Protein AF-A0A951L376-F1 (afdb_monomer)

Radius of gyration: 35.02 Å; Cα contacts (8 Å, |Δi|>4): 11; chains: 1; bounding box: 66×84×63 Å

Solvent-accessible surface area (backbone atoms only — not comparable to full-atom values): 6869 Å² total; per-residue (Å²): 132,70,72,65,65,74,34,69,68,52,47,49,53,53,46,52,54,47,32,70,76,65,29,76,73,43,53,62,52,52,50,50,57,52,47,51,55,48,49,53,52,48,35,68,72,67,67,55,79,72,67,81,75,76,66,72,76,81,81,80,84,76,82,84,82,72,80,78,85,78,83,88,85,83,80,90,81,84,86,86,82,91,77,82,90,77,87,76,89,76,84,88,83,88,81,90,78,136

Structure (mmCIF, N/CA/C/O backbone):
data_AF-A0A951L376-F1
#
_entry.id   AF-A0A951L376-F1
#
loop_
_atom_site.group_PDB
_atom_site.id
_atom_site.type_symbol
_atom_site.label_atom_id
_atom_site.label_alt_id
_atom_site.label_comp_id
_a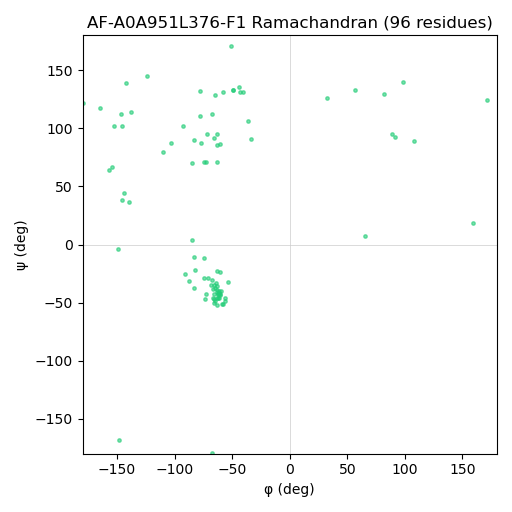tom_site.label_asym_id
_atom_site.label_entity_id
_atom_site.label_seq_id
_atom_site.pdbx_PDB_ins_code
_atom_site.Cartn_x
_atom_site.Cartn_y
_atom_site.Cartn_z
_atom_site.occupancy
_atom_site.B_iso_or_equiv
_atom_site.auth_seq_id
_atom_site.auth_comp_id
_atom_site.auth_asym_id
_atom_site.auth_atom_id
_atom_site.pdbx_PDB_model_num
ATOM 1 N N . MET A 1 1 ? 24.420 -18.745 0.450 1.00 61.47 1 MET A N 1
ATOM 2 C CA . MET A 1 1 ? 23.527 -18.942 -0.718 1.00 61.47 1 MET A CA 1
ATOM 3 C C . MET A 1 1 ? 22.289 -18.030 -0.693 1.00 61.47 1 MET A C 1
ATOM 5 O O . MET A 1 1 ? 21.847 -17.640 -1.761 1.00 61.47 1 MET A O 1
ATOM 9 N N . PHE A 1 2 ? 21.767 -17.618 0.474 1.00 62.84 2 PHE A N 1
ATO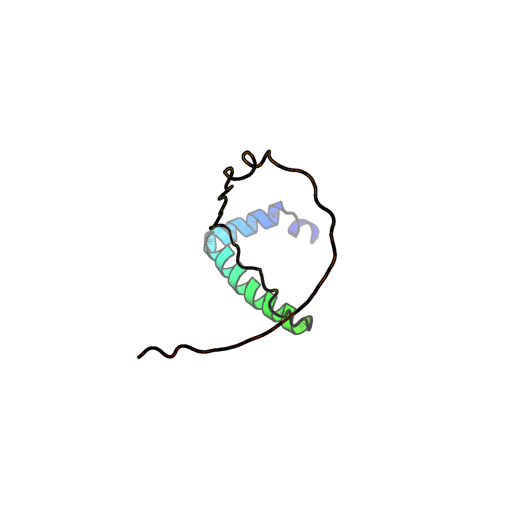M 10 C CA . PHE A 1 2 ? 20.560 -16.770 0.598 1.00 62.84 2 PHE A CA 1
ATOM 11 C C . PHE A 1 2 ? 20.764 -15.250 0.453 1.00 62.84 2 PHE A C 1
ATOM 13 O O . PHE A 1 2 ? 19.799 -14.506 0.322 1.00 62.84 2 PHE A O 1
ATOM 20 N N . THR A 1 3 ? 22.004 -14.766 0.444 1.00 76.25 3 THR A N 1
ATOM 21 C CA . THR A 1 3 ? 22.325 -13.331 0.360 1.00 76.25 3 THR A CA 1
ATOM 22 C C . THR A 1 3 ? 21.869 -12.671 -0.943 1.00 76.25 3 THR A C 1
ATOM 24 O O . THR A 1 3 ? 21.628 -11.470 -0.958 1.00 76.25 3 THR A O 1
ATOM 27 N N . ASN A 1 4 ? 21.685 -13.446 -2.017 1.00 74.00 4 ASN A N 1
ATOM 28 C CA . ASN A 1 4 ? 21.208 -12.924 -3.298 1.00 74.00 4 ASN A CA 1
ATOM 29 C C . ASN A 1 4 ? 19.723 -12.516 -3.269 1.00 74.00 4 ASN A C 1
ATOM 31 O O . ASN A 1 4 ? 19.346 -11.594 -3.984 1.00 74.00 4 ASN A O 1
ATOM 35 N N . ILE A 1 5 ? 18.882 -13.139 -2.429 1.00 77.75 5 ILE A N 1
ATOM 36 C CA . ILE A 1 5 ? 17.430 -12.859 -2.425 1.00 77.75 5 ILE A CA 1
ATOM 37 C C . ILE A 1 5 ? 17.106 -11.511 -1.775 1.00 77.75 5 ILE A C 1
ATOM 39 O O . ILE A 1 5 ? 16.104 -10.887 -2.103 1.00 77.75 5 ILE A O 1
ATOM 43 N N . LEU A 1 6 ? 17.954 -11.079 -0.837 1.00 82.19 6 LEU A N 1
ATOM 44 C CA . LEU A 1 6 ? 17.802 -9.814 -0.118 1.00 82.19 6 LEU A CA 1
ATOM 45 C C . LEU A 1 6 ? 18.394 -8.632 -0.894 1.00 82.19 6 LEU A C 1
ATOM 47 O O . LEU A 1 6 ? 18.394 -7.510 -0.390 1.00 82.19 6 LEU A O 1
ATOM 51 N N . GLN A 1 7 ? 18.896 -8.850 -2.116 1.00 88.94 7 GLN A N 1
ATOM 52 C CA . GLN A 1 7 ? 19.296 -7.736 -2.960 1.00 88.94 7 GLN A CA 1
ATOM 53 C C . GLN A 1 7 ? 18.066 -6.887 -3.324 1.00 88.94 7 GLN A C 1
ATOM 55 O O . GLN A 1 7 ? 17.094 -7.427 -3.864 1.00 88.94 7 GLN A O 1
ATOM 60 N N . PRO A 1 8 ? 18.120 -5.556 -3.121 1.00 86.81 8 PRO A N 1
ATOM 61 C CA . PRO A 1 8 ? 17.016 -4.652 -3.451 1.00 86.81 8 PRO A CA 1
ATOM 62 C C . PRO A 1 8 ? 16.528 -4.789 -4.899 1.00 86.81 8 PRO A C 1
ATOM 64 O O . PRO A 1 8 ? 15.339 -4.649 -5.169 1.00 86.81 8 PRO A O 1
ATOM 67 N N . SER A 1 9 ? 17.436 -5.116 -5.826 1.00 90.31 9 SER A N 1
ATOM 68 C CA . SER A 1 9 ? 17.131 -5.367 -7.237 1.00 90.31 9 SER A CA 1
ATOM 69 C C . SER A 1 9 ? 16.196 -6.563 -7.443 1.00 90.31 9 SER A C 1
ATOM 71 O O . SER A 1 9 ? 15.215 -6.449 -8.174 1.00 90.31 9 SER A O 1
ATOM 73 N N . HIS A 1 10 ? 16.456 -7.690 -6.777 1.00 88.75 10 HIS A N 1
ATOM 74 C CA . HIS A 1 10 ? 15.609 -8.882 -6.862 1.00 88.75 10 HIS A CA 1
ATOM 75 C C . HIS A 1 10 ? 14.227 -8.621 -6.259 1.00 88.75 10 HIS A C 1
ATOM 77 O O . HIS A 1 10 ? 13.217 -8.980 -6.865 1.00 88.75 10 HIS A O 1
ATOM 83 N N . LEU A 1 11 ? 14.170 -7.930 -5.115 1.00 90.50 11 LEU A N 1
ATOM 84 C CA . LEU A 1 11 ? 12.901 -7.550 -4.496 1.00 90.50 11 LEU A CA 1
ATOM 85 C C . LEU A 1 11 ? 12.074 -6.639 -5.414 1.00 90.50 11 LEU A C 1
ATOM 87 O O . LEU A 1 11 ? 10.869 -6.841 -5.530 1.00 90.50 11 LEU A O 1
ATOM 91 N N . LEU A 1 12 ? 12.709 -5.690 -6.110 1.00 92.19 12 LEU A N 1
ATOM 92 C CA . LEU A 1 12 ? 12.039 -4.823 -7.084 1.00 92.19 12 LEU A CA 1
ATOM 93 C C . LEU A 1 12 ? 11.410 -5.631 -8.230 1.00 92.19 12 LEU A C 1
ATOM 95 O O . LEU A 1 12 ? 10.280 -5.360 -8.624 1.00 92.19 12 LEU A O 1
ATOM 99 N N . ILE A 1 13 ? 12.112 -6.642 -8.745 1.00 93.75 13 ILE A N 1
ATOM 100 C CA . ILE A 1 13 ? 11.614 -7.501 -9.831 1.00 93.75 13 ILE A CA 1
ATOM 101 C C . ILE A 1 13 ? 10.407 -8.322 -9.368 1.00 93.75 13 ILE A C 1
ATOM 103 O O . ILE A 1 13 ? 9.382 -8.341 -10.049 1.00 93.75 13 ILE A O 1
ATOM 107 N N . VAL A 1 14 ? 10.494 -8.951 -8.191 1.00 92.06 14 VAL A N 1
ATOM 108 C CA . VAL A 1 14 ? 9.368 -9.698 -7.603 1.00 92.06 14 VAL A CA 1
ATOM 109 C C . VAL A 1 14 ? 8.184 -8.77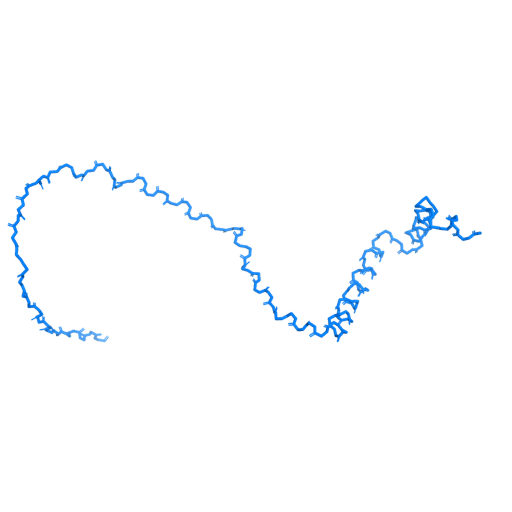1 -7.343 1.00 92.06 14 VAL A C 1
ATOM 111 O O . VAL A 1 14 ? 7.047 -9.129 -7.647 1.00 92.06 14 VAL A O 1
ATOM 114 N N . LEU A 1 15 ? 8.451 -7.563 -6.840 1.00 92.50 15 LEU A N 1
ATOM 115 C CA . LEU A 1 15 ? 7.442 -6.538 -6.629 1.00 92.50 15 LEU A CA 1
ATOM 116 C C . LEU A 1 15 ? 6.745 -6.210 -7.952 1.00 92.50 15 LEU A C 1
ATOM 118 O O . LEU A 1 15 ? 5.531 -6.322 -8.016 1.00 92.50 15 LEU A O 1
ATOM 122 N N . ILE A 1 16 ? 7.477 -5.916 -9.031 1.00 94.94 16 ILE A N 1
ATOM 123 C CA . ILE A 1 16 ? 6.886 -5.639 -10.352 1.00 94.94 16 ILE A CA 1
ATOM 124 C C . ILE A 1 16 ? 5.996 -6.794 -10.832 1.00 94.94 16 ILE A C 1
ATOM 126 O O . ILE A 1 16 ? 4.867 -6.545 -11.254 1.00 94.94 16 ILE A O 1
ATOM 130 N N . VAL A 1 17 ? 6.449 -8.047 -10.732 1.00 94.88 17 VAL A N 1
ATOM 131 C CA . VAL A 1 17 ? 5.630 -9.213 -11.117 1.00 94.88 17 VAL A CA 1
ATOM 132 C C . VAL A 1 17 ? 4.356 -9.291 -10.269 1.00 94.88 17 VAL A C 1
ATOM 134 O O . VAL A 1 17 ? 3.264 -9.483 -10.806 1.00 94.88 17 VAL A O 1
ATOM 137 N N . ALA A 1 18 ? 4.463 -9.065 -8.959 1.00 93.69 18 ALA A N 1
ATOM 138 C CA . ALA A 1 18 ? 3.309 -8.996 -8.071 1.00 93.69 18 ALA A CA 1
ATOM 139 C C . ALA A 1 18 ? 2.372 -7.828 -8.429 1.00 93.69 18 ALA A C 1
ATOM 141 O O . ALA A 1 18 ? 1.160 -8.013 -8.412 1.00 93.69 18 ALA A O 1
ATOM 142 N N . LEU A 1 19 ? 2.892 -6.656 -8.816 1.00 93.75 19 LEU A N 1
ATOM 143 C CA . LEU A 1 19 ? 2.090 -5.522 -9.297 1.00 93.75 19 LEU A CA 1
ATOM 144 C C . LEU A 1 19 ? 1.356 -5.848 -10.597 1.00 93.75 19 LEU A C 1
ATOM 146 O O . LEU A 1 19 ? 0.270 -5.322 -10.800 1.00 93.75 19 LEU A O 1
ATOM 150 N N . VAL A 1 20 ? 1.922 -6.666 -11.483 1.00 94.62 20 VAL A N 1
ATOM 151 C CA . VAL A 1 20 ? 1.245 -7.065 -12.727 1.00 94.62 20 VAL A CA 1
ATOM 152 C C . VAL A 1 20 ? 0.110 -8.047 -12.433 1.00 94.62 20 VAL A C 1
ATOM 154 O O . VAL A 1 20 ? -0.977 -7.897 -12.984 1.00 94.62 20 VAL A O 1
ATOM 157 N N . LEU A 1 21 ? 0.333 -9.015 -11.540 1.00 94.62 21 LEU A N 1
ATOM 158 C CA . LEU A 1 21 ? -0.670 -10.023 -11.176 1.00 94.62 21 LEU A CA 1
ATOM 159 C C . LEU A 1 21 ? -1.789 -9.457 -10.291 1.00 94.62 21 LEU A C 1
ATOM 161 O O . LEU A 1 21 ? -2.966 -9.711 -10.529 1.00 94.62 21 LEU A O 1
ATOM 165 N N . LEU A 1 22 ? -1.418 -8.708 -9.253 1.00 92.06 22 LEU A N 1
ATOM 166 C CA . LEU A 1 22 ? -2.340 -8.149 -8.264 1.00 92.06 22 LEU A CA 1
ATOM 167 C C . LEU A 1 22 ? -2.886 -6.782 -8.704 1.00 92.06 22 LEU A C 1
ATOM 169 O O . LEU A 1 22 ? -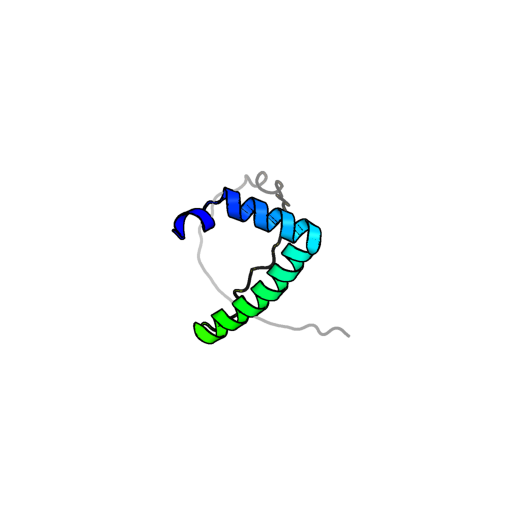4.022 -6.430 -8.389 1.00 92.06 22 LEU A O 1
ATOM 173 N N . GLY A 1 23 ? -2.087 -6.012 -9.442 1.00 92.06 23 GLY A N 1
ATOM 174 C CA . GLY A 1 23 ? -2.363 -4.632 -9.833 1.00 92.06 23 GLY A CA 1
ATOM 175 C C . GLY A 1 23 ? -1.655 -3.613 -8.921 1.00 92.06 23 GLY A C 1
ATOM 176 O O . GLY A 1 23 ? -1.686 -3.755 -7.693 1.00 92.06 23 GLY A O 1
ATOM 177 N N . PRO A 1 24 ? -1.105 -2.505 -9.463 1.00 89.75 24 PRO A N 1
ATOM 178 C CA . PRO A 1 24 ? -0.441 -1.462 -8.671 1.00 89.75 24 PRO A CA 1
ATOM 179 C C . PRO A 1 24 ? -1.367 -0.790 -7.650 1.00 89.75 24 PRO A C 1
ATOM 181 O O . PRO A 1 24 ? -0.899 -0.260 -6.647 1.00 89.75 24 PRO A O 1
ATOM 184 N N . ARG A 1 25 ? -2.689 -0.815 -7.876 1.00 91.81 25 ARG A N 1
ATOM 185 C CA . ARG A 1 25 ? -3.679 -0.249 -6.945 1.00 91.81 25 ARG A CA 1
ATOM 186 C C . ARG A 1 25 ? -4.031 -1.187 -5.790 1.00 91.81 25 ARG A C 1
ATOM 188 O O . ARG A 1 25 ? -4.469 -0.706 -4.753 1.00 91.81 25 ARG A O 1
ATOM 195 N N . ARG A 1 26 ? -3.815 -2.496 -5.945 1.00 90.81 26 ARG A N 1
ATOM 196 C CA . ARG A 1 26 ? -4.218 -3.510 -4.959 1.00 90.81 26 ARG A CA 1
ATOM 197 C C . ARG A 1 26 ? -3.147 -3.814 -3.921 1.00 90.81 26 ARG A C 1
ATOM 199 O O . ARG A 1 26 ? -3.485 -4.163 -2.798 1.00 90.81 26 ARG A O 1
ATOM 206 N N . LEU A 1 27 ? -1.871 -3.594 -4.237 1.00 91.75 27 LEU A N 1
ATOM 207 C CA . LEU A 1 27 ? -0.801 -3.626 -3.236 1.00 91.75 27 LEU A CA 1
ATOM 208 C C . LEU A 1 27 ? -0.973 -2.615 -2.090 1.00 91.75 27 LEU A C 1
ATOM 210 O O . LEU A 1 27 ? -0.897 -3.030 -0.936 1.00 91.75 27 LEU A O 1
ATOM 214 N N . PRO A 1 28 ? -1.207 -1.311 -2.348 1.00 88.62 28 PRO A N 1
ATOM 215 C CA . PRO A 1 28 ? -1.405 -0.346 -1.270 1.00 88.62 28 PRO A CA 1
ATOM 216 C C . PRO A 1 28 ? -2.710 -0.599 -0.508 1.00 88.62 28 PRO A C 1
ATOM 218 O O . PRO A 1 28 ? -2.774 -0.338 0.687 1.00 88.62 28 PRO A O 1
ATOM 221 N N . GLU A 1 29 ? -3.737 -1.131 -1.170 1.00 93.00 29 GLU A N 1
ATOM 222 C CA . GLU A 1 29 ? -4.992 -1.537 -0.533 1.00 93.00 29 GLU A CA 1
ATOM 223 C C . GLU A 1 29 ? -4.772 -2.712 0.437 1.00 93.00 29 GLU A C 1
ATOM 225 O O . GLU A 1 29 ? -5.117 -2.607 1.614 1.00 93.00 29 GLU A O 1
ATOM 230 N N . ALA A 1 30 ? -4.098 -3.778 -0.012 1.00 92.88 30 ALA A N 1
ATOM 231 C CA . ALA A 1 30 ? -3.730 -4.919 0.826 1.00 92.88 30 ALA A CA 1
ATOM 232 C C . ALA A 1 30 ? -2.787 -4.514 1.970 1.00 92.88 30 ALA A C 1
ATOM 234 O O . ALA A 1 30 ? -2.992 -4.912 3.114 1.00 92.88 30 ALA A O 1
ATOM 235 N N . GLY A 1 31 ? -1.793 -3.666 1.692 1.00 93.56 31 GLY A N 1
ATOM 236 C CA . GLY A 1 31 ? -0.880 -3.136 2.705 1.00 93.56 31 GLY A CA 1
ATOM 237 C C . GLY A 1 31 ? -1.586 -2.284 3.762 1.00 93.56 31 GLY A C 1
ATOM 238 O O . GLY A 1 31 ? -1.233 -2.367 4.935 1.00 93.56 31 GLY A O 1
ATOM 239 N N . ARG A 1 32 ? -2.615 -1.510 3.389 1.00 94.62 32 ARG A N 1
ATOM 240 C CA . ARG A 1 32 ? -3.439 -0.752 4.347 1.00 94.62 32 ARG A CA 1
ATOM 241 C C . ARG A 1 32 ? -4.248 -1.672 5.258 1.00 94.62 32 ARG A C 1
ATOM 243 O O . ARG A 1 32 ? -4.229 -1.459 6.465 1.00 94.62 32 ARG A O 1
ATOM 250 N N . ALA A 1 33 ? -4.898 -2.694 4.701 1.00 94.44 33 ALA A N 1
ATOM 251 C CA . ALA A 1 33 ? -5.661 -3.669 5.483 1.00 94.44 33 ALA A CA 1
ATOM 252 C C . ALA A 1 33 ? -4.759 -4.457 6.452 1.00 94.44 33 ALA A C 1
ATOM 254 O O . ALA A 1 33 ? -5.054 -4.564 7.641 1.00 94.44 33 ALA A O 1
ATOM 255 N N . LEU A 1 34 ? -3.611 -4.940 5.965 1.00 95.75 34 LEU A N 1
ATOM 256 C CA . LEU A 1 34 ? -2.609 -5.619 6.792 1.00 95.75 34 LEU A CA 1
ATOM 257 C C . LEU A 1 34 ? -1.996 -4.682 7.839 1.00 95.75 34 LEU A C 1
ATOM 259 O O . LEU A 1 34 ? -1.742 -5.102 8.962 1.00 95.75 34 LEU A O 1
ATOM 263 N N . GLY A 1 35 ? -1.767 -3.417 7.488 1.00 94.06 35 GLY A N 1
ATOM 264 C CA . GLY A 1 35 ? -1.210 -2.411 8.387 1.00 94.06 35 GLY A CA 1
ATOM 265 C C . GLY A 1 35 ? -2.147 -2.056 9.540 1.00 94.06 35 GLY A C 1
ATOM 266 O O . GLY A 1 35 ? -1.670 -1.893 10.658 1.00 94.06 35 GLY A O 1
ATOM 267 N N . GLN A 1 36 ? -3.459 -1.980 9.295 1.00 94.44 36 GLN A N 1
ATOM 268 C CA . GLN A 1 36 ? -4.464 -1.812 10.352 1.00 94.44 36 GLN A CA 1
ATOM 269 C C . GLN A 1 36 ? -4.455 -3.011 11.304 1.00 94.44 36 GLN A C 1
ATOM 271 O O . GLN A 1 36 ? -4.196 -2.833 12.491 1.00 94.44 36 GLN A O 1
ATOM 276 N N . GLY A 1 37 ? -4.552 -4.234 10.769 1.00 95.19 37 GLY A N 1
ATOM 277 C CA . GLY A 1 37 ? -4.501 -5.442 11.595 1.00 95.19 37 GLY A CA 1
ATOM 278 C C . GLY A 1 37 ? -3.192 -5.580 12.381 1.00 95.19 37 GLY A C 1
ATOM 279 O O . GLY A 1 37 ? -3.211 -5.937 13.556 1.00 95.19 37 GLY A O 1
ATOM 280 N N . LEU A 1 38 ? -2.048 -5.238 11.775 1.00 95.19 38 LEU A N 1
ATOM 281 C CA . LEU A 1 38 ? -0.759 -5.229 12.468 1.00 95.19 38 LEU A CA 1
ATOM 282 C C . LEU A 1 38 ? -0.686 -4.125 13.529 1.00 95.19 38 LEU A C 1
ATOM 284 O O . LEU A 1 38 ? -0.067 -4.341 14.566 1.00 95.19 38 LEU A O 1
ATOM 288 N N . LYS A 1 39 ? -1.308 -2.963 13.300 1.00 91.88 39 LYS A N 1
ATOM 289 C CA . LYS A 1 39 ? -1.403 -1.876 14.282 1.00 91.88 39 LYS A CA 1
ATOM 290 C C . LYS A 1 39 ? -2.228 -2.312 15.491 1.00 91.88 39 LYS A C 1
ATOM 292 O O . LYS A 1 39 ? -1.749 -2.154 16.609 1.00 91.88 39 LYS A O 1
ATOM 297 N N . GLU A 1 40 ? -3.409 -2.896 15.288 1.00 90.88 40 GLU A N 1
ATOM 298 C CA . GLU A 1 40 ? -4.211 -3.448 16.388 1.00 90.88 40 GLU A CA 1
ATOM 299 C C . GLU A 1 40 ? -3.472 -4.581 17.110 1.00 90.88 40 GLU A C 1
ATOM 301 O O . GLU A 1 40 ? -3.366 -4.550 18.334 1.00 90.88 40 GLU A O 1
ATOM 306 N N . PHE A 1 41 ? -2.880 -5.525 16.369 1.00 93.81 41 PHE A N 1
ATOM 307 C CA . PHE A 1 41 ? -2.081 -6.616 16.934 1.00 93.81 41 PHE A CA 1
ATOM 308 C C . PHE A 1 41 ? -0.934 -6.073 17.789 1.00 93.81 41 PHE A C 1
ATOM 310 O O . PHE A 1 41 ? -0.765 -6.477 18.938 1.00 93.81 41 PHE A O 1
ATOM 317 N N . ARG A 1 42 ? -0.178 -5.102 17.265 1.00 90.19 42 ARG A N 1
ATOM 318 C CA . ARG A 1 42 ? 0.928 -4.475 17.988 1.00 90.19 42 ARG A CA 1
ATOM 319 C C . ARG A 1 42 ? 0.433 -3.735 19.230 1.00 90.19 42 ARG A C 1
ATOM 321 O O . ARG A 1 42 ? 1.055 -3.889 20.269 1.00 90.19 42 ARG A O 1
ATOM 328 N N . 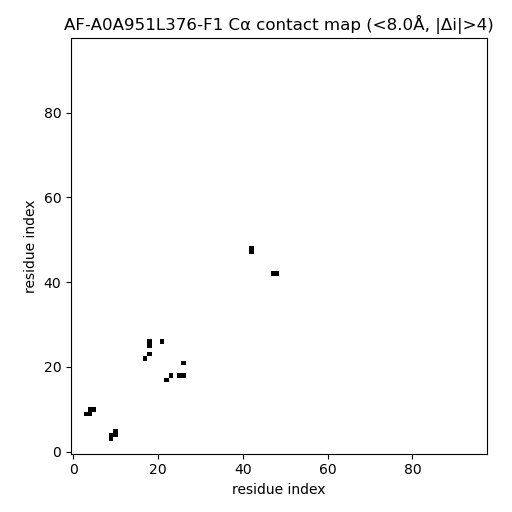ASN A 1 43 ? -0.689 -3.019 19.165 1.00 89.38 43 ASN A N 1
ATOM 329 C CA . ASN A 1 43 ? -1.275 -2.340 20.326 1.00 89.38 43 ASN A CA 1
ATOM 330 C C . ASN A 1 43 ? -1.688 -3.331 21.427 1.00 89.38 43 ASN A C 1
ATOM 332 O O . ASN A 1 43 ? -1.390 -3.105 22.598 1.00 89.38 43 ASN A O 1
ATOM 336 N N . SER A 1 44 ? -2.309 -4.457 21.059 1.00 86.75 44 SER A N 1
ATOM 337 C CA . SER A 1 44 ? -2.705 -5.498 22.016 1.00 86.75 44 SER A CA 1
ATOM 338 C C . SER A 1 44 ? -1.508 -6.184 22.679 1.00 86.75 44 SER A C 1
ATOM 340 O O . SER A 1 44 ? -1.586 -6.547 23.849 1.00 86.75 44 SER A O 1
ATOM 342 N N . ILE A 1 45 ? -0.399 -6.358 21.954 1.00 90.19 45 ILE A N 1
ATOM 343 C CA . ILE A 1 45 ? 0.810 -7.023 22.475 1.00 90.19 45 ILE A CA 1
ATOM 344 C C . ILE A 1 45 ? 1.685 -6.059 23.264 1.00 90.19 45 ILE A C 1
ATOM 346 O O . ILE A 1 45 ? 2.290 -6.448 24.259 1.00 90.19 45 ILE A O 1
ATOM 350 N N . SER A 1 46 ? 1.778 -4.807 22.819 1.00 84.06 46 SER A N 1
ATOM 351 C CA . SER A 1 46 ? 2.566 -3.778 23.493 1.00 84.06 46 SER A CA 1
ATOM 352 C C . SER A 1 46 ? 1.893 -3.279 24.774 1.00 84.06 46 SER A C 1
ATOM 354 O O . SER A 1 46 ? 2.553 -2.611 25.560 1.00 84.06 46 SER A O 1
ATOM 356 N N . GLY A 1 47 ? 0.619 -3.616 25.024 1.00 70.88 47 GLY A N 1
ATOM 357 C CA . GLY A 1 47 ? -0.112 -3.193 26.227 1.00 70.88 47 GLY A CA 1
ATOM 358 C C . GLY A 1 47 ? -0.330 -1.678 26.304 1.00 70.88 47 GLY A C 1
ATOM 359 O O . GLY A 1 47 ? -0.800 -1.163 27.315 1.00 70.88 47 GLY A O 1
ATOM 360 N N . GLU A 1 48 ? 0.010 -0.959 25.233 1.00 63.28 48 GLU A N 1
ATOM 361 C CA . GLU A 1 48 ? -0.124 0.482 25.122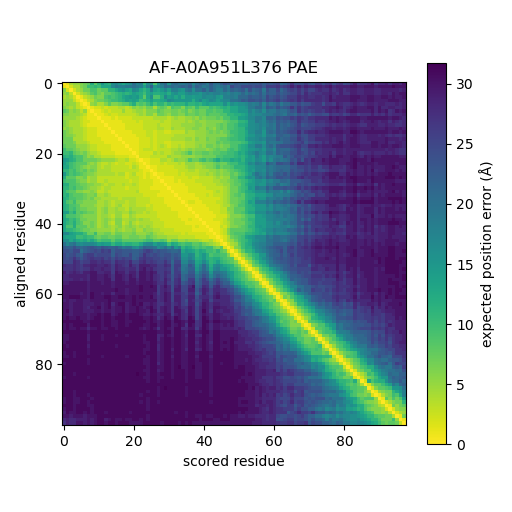 1.00 63.28 48 GLU A CA 1
ATOM 362 C C . GLU A 1 48 ? -1.569 0.784 24.718 1.00 63.28 48 GLU A C 1
ATOM 364 O O . GLU A 1 48 ? -1.905 0.875 23.535 1.00 63.28 48 GLU A O 1
ATOM 369 N N . HIS A 1 49 ? -2.441 0.953 25.715 1.00 59.88 49 HIS A N 1
ATOM 370 C CA . HIS A 1 49 ? -3.621 1.794 25.547 1.00 59.88 49 HIS A CA 1
ATOM 371 C C . HIS A 1 49 ? -3.118 3.220 25.300 1.00 59.88 49 HIS A C 1
ATOM 373 O O . HIS A 1 49 ? -2.945 4.012 26.220 1.00 59.88 49 HIS A O 1
ATOM 379 N N . HIS A 1 50 ? -2.818 3.528 24.039 1.00 56.53 50 HIS A N 1
ATOM 380 C CA . HIS A 1 50 ? -2.739 4.904 23.582 1.00 56.53 50 HIS A CA 1
ATOM 381 C C . HIS A 1 50 ? -4.169 5.444 23.687 1.00 56.53 50 HIS A C 1
ATOM 383 O O . HIS A 1 50 ? -4.975 5.262 22.772 1.00 56.53 50 HIS A O 1
ATOM 389 N N . GLU A 1 51 ? -4.497 6.039 24.838 1.00 57.09 51 GLU A N 1
ATOM 390 C CA . GLU A 1 51 ? -5.515 7.084 24.907 1.00 57.09 51 GLU A CA 1
ATOM 391 C C . GLU A 1 51 ? -5.316 7.975 23.686 1.00 57.09 51 GLU A C 1
ATOM 393 O O . GLU A 1 51 ? -4.177 8.306 23.329 1.00 57.09 51 GLU A O 1
ATOM 398 N N . GLU A 1 52 ? -6.423 8.241 22.993 1.00 59.22 52 GLU A N 1
ATOM 399 C CA . GLU A 1 52 ? -6.500 9.192 21.900 1.00 59.22 52 GLU A CA 1
ATOM 400 C C . GLU A 1 52 ? -5.596 10.366 22.233 1.00 59.22 52 GLU A C 1
ATOM 402 O O . GLU A 1 52 ? -5.882 11.178 23.107 1.00 59.22 52 GLU A O 1
ATOM 407 N N . ARG A 1 53 ? -4.453 10.435 21.547 1.00 54.94 53 ARG A N 1
ATOM 408 C CA . ARG A 1 53 ? -3.731 11.682 21.444 1.00 54.94 53 ARG A CA 1
ATOM 409 C C . ARG A 1 53 ? -4.713 12.556 20.696 1.00 54.94 53 ARG A C 1
ATOM 411 O O . ARG A 1 53 ? -4.798 12.440 19.473 1.00 54.94 53 ARG A O 1
ATOM 418 N N . ASP A 1 54 ? -5.484 13.323 21.465 1.00 55.19 54 ASP A N 1
ATOM 419 C CA . ASP A 1 54 ? -6.096 14.582 21.097 1.00 55.19 54 ASP A CA 1
ATOM 420 C C . ASP A 1 54 ? -5.123 15.255 20.139 1.00 55.19 54 ASP A C 1
ATOM 422 O O . ASP A 1 54 ? -4.155 15.919 20.520 1.00 55.19 54 ASP A O 1
ATOM 426 N N . ALA A 1 55 ? -5.307 14.983 18.852 1.00 59.25 55 ALA A N 1
ATOM 427 C CA . ALA A 1 55 ? -4.789 15.854 17.843 1.00 59.25 55 ALA A CA 1
ATOM 428 C C . ALA A 1 55 ? -5.650 17.096 18.050 1.00 59.25 55 ALA A C 1
ATOM 430 O O . ALA A 1 55 ? -6.861 17.000 17.821 1.00 59.25 55 ALA A O 1
ATOM 431 N N . PRO A 1 56 ? -5.095 18.238 18.507 1.00 57.97 56 PRO A N 1
ATOM 432 C CA . PRO A 1 56 ? -5.843 19.471 18.383 1.00 57.97 56 PRO A CA 1
ATOM 433 C C . PRO A 1 56 ? -6.307 19.522 16.926 1.00 57.97 56 PRO A C 1
ATOM 435 O O . PRO A 1 56 ? -5.512 19.188 16.028 1.00 57.97 56 PRO A O 1
ATOM 438 N N . PRO A 1 57 ? -7.595 19.823 16.684 1.00 59.12 57 PRO A N 1
ATOM 439 C CA . PRO A 1 57 ? -8.132 19.841 15.342 1.00 59.12 57 PRO A CA 1
ATOM 440 C C . PRO A 1 57 ? -7.174 20.674 14.513 1.00 59.12 57 PRO A C 1
ATOM 442 O O . PRO A 1 57 ? -6.692 21.721 14.950 1.00 59.12 57 PRO A O 1
ATOM 445 N N . SER A 1 58 ? -6.820 20.151 13.350 1.00 58.50 58 SER A N 1
ATOM 446 C CA . SER A 1 58 ? -6.023 20.871 12.379 1.00 58.50 58 SER A CA 1
ATOM 447 C C . SER A 1 58 ? -6.813 22.119 11.986 1.00 58.50 58 SER A C 1
ATOM 449 O O . SER A 1 58 ? -7.559 22.103 11.012 1.00 58.50 58 SER A O 1
ATOM 451 N N . VAL A 1 59 ? -6.674 23.207 12.747 1.00 60.12 59 VAL A N 1
ATOM 452 C CA . VAL A 1 59 ? -7.140 24.541 12.378 1.00 60.12 59 VAL A CA 1
ATOM 453 C C . VAL A 1 59 ? -6.166 25.043 11.319 1.00 60.12 59 VAL A C 1
ATOM 455 O O . VAL A 1 59 ? -5.321 25.903 11.539 1.00 60.12 59 VAL A O 1
ATOM 458 N N . ARG A 1 60 ? -6.255 24.446 10.132 1.00 61.34 60 ARG A N 1
ATOM 459 C CA . ARG A 1 60 ? -5.877 25.100 8.889 1.00 61.34 60 ARG A CA 1
ATOM 460 C C . ARG A 1 60 ? -7.194 25.489 8.235 1.00 61.34 60 ARG A C 1
ATOM 462 O O . ARG A 1 60 ? -7.772 24.706 7.491 1.00 61.34 60 ARG A O 1
ATOM 469 N N . GLY A 1 61 ? -7.683 26.674 8.598 1.00 57.66 61 GLY A N 1
ATOM 470 C CA . GLY A 1 61 ? -8.918 27.215 8.037 1.00 57.66 61 GLY A CA 1
ATOM 471 C C . GLY A 1 61 ? -9.646 28.298 8.835 1.00 57.66 61 GLY A C 1
ATOM 472 O O . GLY A 1 61 ? -10.820 28.501 8.569 1.00 57.66 61 GLY A O 1
ATOM 473 N N . HIS A 1 62 ? -9.027 28.996 9.791 1.00 54.22 62 HIS A N 1
ATOM 474 C CA . HIS A 1 62 ? -9.542 30.301 10.215 1.00 54.22 62 HIS A CA 1
ATOM 475 C C . HIS A 1 62 ? -8.386 31.149 10.737 1.00 54.22 62 HIS A C 1
ATOM 477 O O . HIS A 1 62 ? -7.870 30.920 11.826 1.00 54.22 62 HIS A O 1
ATOM 483 N N . GLN A 1 63 ? -7.937 32.072 9.900 1.00 60.81 63 GLN A N 1
ATOM 484 C CA . GLN A 1 63 ? -7.040 33.155 10.262 1.00 60.81 63 GLN A CA 1
ATOM 485 C C . GLN A 1 63 ? -7.932 34.350 10.615 1.00 60.81 63 GLN A C 1
ATOM 487 O O . GLN A 1 63 ? -8.452 34.978 9.695 1.00 60.81 63 GLN A O 1
ATOM 492 N N . PRO A 1 64 ? -8.164 34.668 11.899 1.00 57.72 64 PRO A N 1
ATOM 493 C CA . PRO A 1 64 ? -8.603 35.992 12.292 1.00 57.72 64 PRO A CA 1
ATOM 494 C C . PRO A 1 64 ? -7.349 36.860 12.446 1.00 57.72 64 PRO A C 1
ATOM 496 O O . PRO A 1 64 ? -6.947 37.203 13.554 1.00 57.72 64 PRO A O 1
ATOM 499 N N . ASP A 1 65 ? -6.699 37.183 11.327 1.00 61.19 65 ASP A N 1
ATOM 500 C CA . ASP A 1 65 ? -5.883 38.393 11.286 1.00 61.19 65 ASP A CA 1
ATOM 501 C C . ASP A 1 65 ? -6.865 39.552 11.133 1.00 61.19 65 ASP A C 1
ATOM 503 O O . ASP A 1 65 ? -7.178 39.986 10.027 1.00 61.19 65 ASP A O 1
ATOM 507 N N . ASP A 1 66 ? -7.357 40.042 12.266 1.00 62.31 66 ASP A N 1
ATOM 508 C CA . ASP A 1 66 ? -7.922 41.382 12.366 1.00 62.31 66 ASP A CA 1
ATOM 509 C C . ASP A 1 66 ? -6.947 42.219 13.209 1.00 62.31 66 ASP A C 1
ATOM 511 O O . ASP A 1 66 ? -7.121 42.378 14.425 1.00 62.31 66 ASP A O 1
ATOM 515 N N . PRO A 1 67 ? -5.840 42.713 12.618 1.00 62.34 67 PRO A N 1
ATOM 516 C CA . PRO A 1 67 ? -5.018 43.705 13.268 1.00 62.34 67 PRO A CA 1
ATOM 517 C C . PRO A 1 67 ? -5.834 44.993 13.233 1.00 62.34 67 PRO A C 1
ATOM 519 O O . PRO A 1 67 ? -5.811 45.740 12.254 1.00 62.34 67 PRO A O 1
ATOM 522 N N . ARG A 1 68 ? -6.561 45.259 14.322 1.00 57.19 68 ARG A N 1
ATOM 523 C CA . ARG A 1 68 ? -7.123 46.575 14.647 1.00 57.19 68 ARG A CA 1
ATOM 524 C C . ARG A 1 68 ? -5.973 47.571 14.849 1.00 57.19 68 ARG A C 1
ATOM 526 O O . ARG A 1 68 ? -5.685 48.016 15.956 1.00 57.19 68 ARG A O 1
ATOM 533 N N . LEU A 1 69 ? -5.306 47.926 13.754 1.00 59.03 69 LEU A N 1
ATOM 53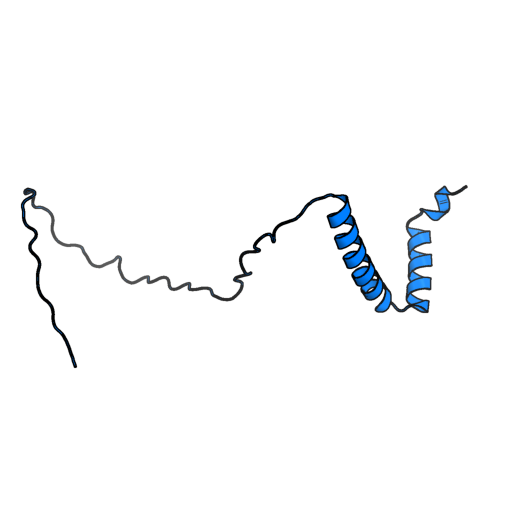4 C CA . LEU A 1 69 ? -4.411 49.067 13.606 1.00 59.03 69 LEU A CA 1
ATOM 535 C C . LEU A 1 69 ? -5.276 50.329 13.575 1.00 59.03 69 LEU A C 1
ATOM 537 O O . LEU A 1 69 ? -5.480 50.936 12.528 1.00 59.03 69 LEU A O 1
ATOM 541 N N . GLY A 1 70 ? -5.854 50.679 14.721 1.00 58.69 70 GLY A N 1
ATOM 542 C CA . GLY A 1 70 ? -6.784 51.803 14.804 1.00 58.69 70 GLY A CA 1
ATOM 543 C C . GLY A 1 70 ? -6.809 52.552 16.128 1.00 58.69 70 GLY A C 1
ATOM 544 O O . GLY A 1 70 ? -7.505 53.554 16.207 1.00 58.69 70 GLY A O 1
ATOM 545 N N . GLU A 1 71 ? -6.069 52.132 17.158 1.00 60.34 71 GLU A N 1
ATOM 546 C CA . GLU A 1 71 ? -6.268 52.723 18.490 1.00 60.34 71 GLU A CA 1
ATOM 547 C C . GLU A 1 71 ? -4.977 52.884 19.298 1.00 60.34 71 GLU A C 1
ATOM 549 O O . GLU A 1 71 ? -4.908 52.576 20.479 1.00 60.34 71 GLU A O 1
ATOM 554 N N . SER A 1 72 ? -3.914 53.377 18.661 1.00 59.38 72 SER A N 1
ATOM 555 C CA . SER A 1 72 ? -2.703 53.777 19.394 1.00 59.38 72 SER A CA 1
ATOM 556 C C . SER A 1 72 ? -2.081 55.070 18.864 1.00 59.38 72 SER A C 1
ATOM 558 O O . SER A 1 72 ? -0.860 55.220 18.839 1.00 59.38 72 SER A O 1
ATOM 560 N N . ALA A 1 73 ? -2.917 56.020 18.440 1.00 57.12 73 ALA A N 1
ATOM 561 C CA . ALA A 1 73 ? -2.463 57.354 18.045 1.00 57.12 73 ALA A CA 1
ATOM 562 C C . ALA A 1 73 ? -3.470 58.468 18.387 1.00 57.12 73 ALA A C 1
ATOM 564 O O . ALA A 1 73 ? -3.643 59.397 17.606 1.00 57.12 73 ALA A O 1
ATOM 565 N N . ALA A 1 74 ? -4.145 58.398 19.541 1.00 56.91 74 ALA A N 1
ATOM 566 C CA . ALA A 1 74 ? -4.952 59.520 20.031 1.00 56.91 74 ALA A CA 1
ATOM 567 C C . ALA A 1 74 ? -5.184 59.482 21.552 1.00 56.91 74 ALA A C 1
ATOM 569 O O . ALA A 1 74 ? -6.315 59.382 22.006 1.00 56.91 74 ALA A O 1
ATOM 570 N N . MET A 1 75 ? -4.126 59.598 22.360 1.00 49.06 75 MET A N 1
ATOM 571 C CA . MET A 1 75 ? -4.275 60.218 23.686 1.00 49.06 75 MET A CA 1
ATOM 572 C C . MET A 1 75 ? -2.952 60.812 24.171 1.00 49.06 75 MET A C 1
ATOM 574 O O . MET A 1 75 ? -2.337 60.380 25.138 1.00 49.06 75 MET A O 1
ATOM 578 N N . ALA A 1 76 ? -2.510 61.857 23.475 1.00 54.56 76 ALA A N 1
ATOM 579 C CA . ALA A 1 76 ? -1.829 62.940 24.160 1.00 54.56 76 ALA A CA 1
ATOM 580 C C . ALA A 1 76 ? -2.919 63.776 24.838 1.00 54.56 76 ALA A C 1
ATOM 582 O O . AL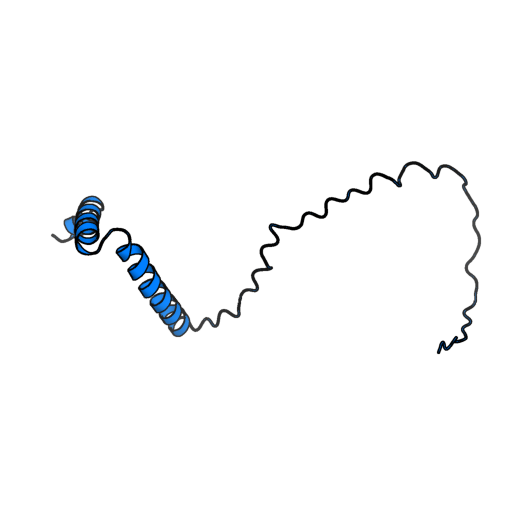A A 1 76 ? -3.704 64.396 24.124 1.00 54.56 76 ALA A O 1
ATOM 583 N N . THR A 1 77 ? -2.998 63.752 26.174 1.00 55.25 77 THR A N 1
ATOM 584 C CA . THR A 1 77 ? -3.349 64.903 27.034 1.00 55.25 77 THR A CA 1
ATOM 585 C C . THR A 1 77 ? -3.545 64.465 28.495 1.00 55.25 77 THR A C 1
ATOM 587 O O . THR A 1 77 ? -4.399 63.640 28.791 1.00 55.25 77 THR A O 1
ATOM 590 N N . GLN A 1 78 ? -2.775 65.127 29.370 1.00 48.69 78 GLN A N 1
ATOM 591 C CA . GLN A 1 78 ? -2.914 65.296 30.829 1.00 48.69 78 GLN A CA 1
ATOM 592 C C . GLN A 1 78 ? -2.283 64.262 31.788 1.00 48.69 78 GLN A C 1
ATOM 594 O O . GLN A 1 78 ? -2.867 63.267 32.196 1.00 48.69 78 GLN A O 1
ATOM 599 N N . ALA A 1 79 ? -1.070 64.624 32.224 1.00 54.97 79 ALA A N 1
ATOM 600 C CA . ALA A 1 79 ? -0.560 64.464 33.588 1.00 54.97 79 ALA A CA 1
ATOM 601 C C . ALA A 1 79 ? -1.329 65.381 34.578 1.00 54.97 79 ALA A C 1
ATOM 603 O O . ALA A 1 79 ? -2.027 66.282 34.114 1.00 54.97 79 ALA A O 1
ATOM 604 N N . PRO A 1 80 ? -1.007 65.399 35.884 1.00 60.69 80 PRO A N 1
ATOM 605 C CA . PRO A 1 80 ? -0.935 64.331 36.887 1.00 60.69 80 PRO A CA 1
ATOM 606 C C . PRO A 1 80 ? -1.840 64.674 38.098 1.00 60.69 80 PRO A C 1
ATOM 608 O O . PRO A 1 80 ? -1.868 65.825 38.518 1.00 60.69 80 PRO A O 1
ATOM 611 N N . GLU A 1 81 ? -2.489 63.716 38.764 1.00 48.72 81 GLU A N 1
ATOM 612 C CA . GLU A 1 81 ? -2.942 63.990 40.139 1.00 48.72 81 GLU A CA 1
ATOM 613 C C . GLU A 1 81 ? -2.893 62.739 41.018 1.00 48.72 81 GLU A C 1
ATOM 615 O O . GLU A 1 81 ? -3.602 61.754 40.816 1.00 48.72 81 GLU A O 1
ATOM 620 N N . LEU A 1 82 ? -1.983 62.789 41.994 1.00 53.62 82 LEU A N 1
ATOM 621 C CA . LEU A 1 82 ? -2.050 61.981 43.199 1.00 53.62 82 LEU A CA 1
ATOM 622 C C . LEU A 1 82 ? -3.369 62.292 43.899 1.00 53.62 82 LEU A C 1
ATOM 624 O O . LEU A 1 82 ? -3.592 63.459 44.191 1.00 53.62 82 LEU A O 1
ATOM 628 N N . THR A 1 83 ? -4.144 61.287 44.301 1.00 48.09 83 THR A N 1
ATOM 629 C CA . THR A 1 83 ? -4.647 61.183 45.684 1.00 48.09 83 THR A CA 1
ATOM 630 C C . THR A 1 83 ? -5.512 59.940 45.898 1.00 48.09 83 THR A C 1
ATOM 632 O O . THR A 1 83 ? -6.547 59.748 45.283 1.00 48.09 83 THR A O 1
ATOM 635 N N . THR A 1 84 ? -5.045 59.144 46.859 1.00 53.53 84 THR A N 1
ATOM 636 C CA . THR A 1 84 ? -5.780 58.386 47.884 1.00 53.53 84 THR A CA 1
ATOM 637 C C . THR A 1 84 ? -6.872 57.360 47.527 1.00 53.53 84 THR A C 1
ATOM 639 O O . THR A 1 84 ? -7.829 57.649 46.816 1.00 53.53 84 THR A O 1
ATOM 642 N N . PRO A 1 85 ? -6.795 56.167 48.157 1.00 61.16 85 PRO A N 1
ATOM 643 C CA . PRO A 1 85 ? -7.810 55.131 48.075 1.00 61.16 85 PRO A CA 1
ATOM 644 C C . PRO A 1 85 ? -8.968 55.508 48.995 1.00 61.16 85 PRO A C 1
ATOM 646 O O . PRO A 1 85 ? -8.737 55.826 50.159 1.00 61.16 85 PRO A O 1
ATOM 649 N N . SER A 1 86 ? -10.214 55.448 48.536 1.00 56.59 86 SER A N 1
ATOM 650 C CA . SER A 1 86 ? -11.316 55.437 49.495 1.00 56.59 86 SER A CA 1
ATOM 651 C C . SER A 1 86 ? -12.637 55.013 48.881 1.00 56.59 86 SER A C 1
ATOM 653 O O . SER A 1 86 ? -13.235 55.730 48.091 1.00 56.59 86 SER A O 1
ATOM 655 N N . SER A 1 87 ? -13.108 53.899 49.426 1.00 48.66 87 SER A N 1
ATOM 656 C CA . SER A 1 87 ? -14.487 53.703 49.852 1.00 48.66 87 SER A CA 1
ATOM 657 C C . SER A 1 87 ? -15.553 53.319 48.824 1.00 48.66 87 SER A C 1
ATOM 659 O O . SER A 1 87 ? -15.846 54.010 47.860 1.00 48.66 87 SER A O 1
ATOM 661 N N . ALA A 1 88 ? -16.241 52.257 49.250 1.00 55.00 88 ALA A N 1
ATOM 662 C CA . ALA A 1 88 ? -17.684 52.067 49.187 1.00 55.00 88 ALA A CA 1
ATOM 663 C C . ALA A 1 88 ? -18.265 51.364 47.950 1.00 55.00 88 ALA A C 1
ATOM 665 O O . ALA A 1 88 ? -18.738 51.969 46.997 1.00 55.00 88 ALA A O 1
ATOM 666 N N . THR A 1 89 ? -18.393 50.042 48.097 1.00 55.75 89 THR A N 1
ATOM 667 C CA . THR A 1 89 ? -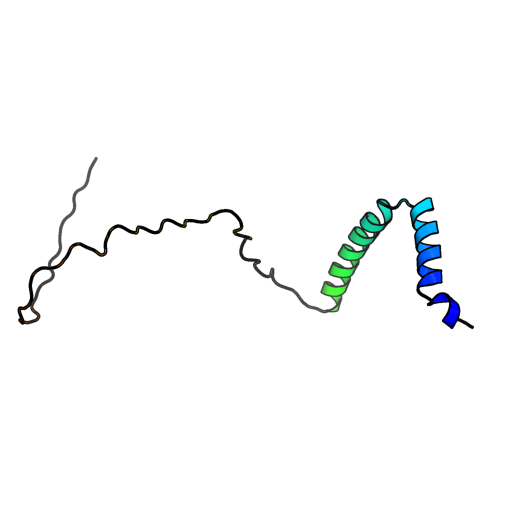19.621 49.297 47.773 1.00 55.75 89 THR A CA 1
ATOM 668 C C . THR A 1 89 ? -20.854 50.062 48.277 1.00 55.75 89 THR A C 1
ATOM 670 O O . THR A 1 89 ? -20.873 50.465 49.444 1.00 55.75 89 THR A O 1
ATOM 673 N N . PRO A 1 90 ? -21.887 50.251 47.438 1.00 53.84 90 PRO A N 1
ATOM 674 C CA . PRO A 1 90 ? -23.111 49.479 47.659 1.00 53.84 90 PRO A CA 1
ATOM 675 C C . PRO A 1 90 ? -23.811 49.023 46.357 1.00 53.84 90 PRO A C 1
ATOM 677 O O . PRO A 1 90 ? -23.959 49.767 45.394 1.00 53.84 90 PRO A O 1
ATOM 680 N N . ALA A 1 91 ? -24.302 47.779 46.382 1.00 46.03 91 ALA A N 1
ATOM 681 C CA . ALA A 1 91 ? -25.497 47.309 45.657 1.00 46.03 91 ALA A CA 1
ATOM 682 C C . ALA A 1 91 ? -26.711 48.247 45.942 1.00 46.03 91 ALA A C 1
ATOM 684 O O . ALA A 1 91 ? -26.590 49.014 46.897 1.00 46.03 91 ALA A O 1
ATOM 685 N N . PRO A 1 92 ? -27.908 48.192 45.295 1.00 54.56 92 PRO A N 1
ATOM 686 C CA . PRO A 1 92 ? -28.549 47.041 44.633 1.00 54.56 92 PRO A CA 1
ATOM 687 C C . PRO A 1 92 ? -29.445 47.394 43.401 1.00 54.56 92 PRO A C 1
ATOM 689 O O . PRO A 1 92 ? -29.539 48.540 42.975 1.00 54.56 92 PRO A O 1
ATOM 692 N N . THR A 1 93 ? -30.229 46.402 42.948 1.00 57.12 93 THR A N 1
ATOM 693 C CA . THR A 1 93 ? -31.632 46.529 42.461 1.00 57.12 93 THR A CA 1
ATOM 694 C C . THR A 1 93 ? -31.900 46.377 40.954 1.00 57.12 93 THR A C 1
ATOM 696 O O . THR A 1 93 ? -31.939 47.330 40.192 1.00 57.12 93 THR A O 1
ATOM 699 N N . ASN A 1 94 ? -32.140 45.116 40.580 1.00 51.38 94 ASN A N 1
ATOM 700 C CA . ASN A 1 94 ? -33.319 44.567 39.892 1.00 51.38 94 ASN A CA 1
ATOM 701 C C . ASN A 1 94 ? -34.103 45.440 38.884 1.00 51.38 94 ASN A C 1
ATOM 703 O O . ASN A 1 94 ? -34.703 46.443 39.260 1.00 51.38 94 ASN A O 1
ATOM 707 N N . HIS A 1 95 ? -34.280 44.923 37.662 1.00 56.50 95 HIS A N 1
ATOM 708 C CA . HIS A 1 95 ? -35.471 45.205 36.858 1.00 56.50 95 HIS A CA 1
ATOM 709 C C . HIS A 1 95 ? -35.864 43.978 36.020 1.00 56.50 95 HIS A C 1
ATOM 711 O O . HIS A 1 95 ? -35.275 43.670 34.987 1.00 56.50 95 HIS A O 1
ATOM 717 N N . THR A 1 96 ? -36.887 43.281 36.512 1.00 63.47 96 THR A N 1
ATOM 718 C CA . THR A 1 96 ? -37.816 42.427 35.766 1.00 63.47 96 THR A CA 1
ATOM 719 C C . THR A 1 96 ? -38.268 43.105 34.466 1.00 63.47 96 THR A C 1
ATOM 721 O O . THR A 1 96 ? -38.659 44.274 34.473 1.00 63.47 96 THR A O 1
ATOM 724 N N . SER A 1 97 ? -38.294 42.363 33.359 1.00 64.81 97 SER A N 1
ATOM 725 C CA . SER A 1 97 ? -39.095 42.698 32.177 1.00 64.81 97 SER A CA 1
ATOM 726 C C . SER A 1 97 ? -39.749 41.435 31.626 1.00 64.81 97 SER A C 1
ATOM 728 O O . SER A 1 97 ? -39.042 40.528 31.204 1.00 64.81 97 SER A O 1
ATOM 730 N N . ILE A 1 98 ? -41.085 41.454 31.742 1.00 59.09 98 ILE A N 1
ATOM 731 C CA . ILE A 1 98 ? -42.159 40.893 30.897 1.00 59.09 98 ILE A CA 1
ATOM 732 C C . ILE A 1 98 ? -41.942 39.498 30.305 1.00 59.09 98 ILE A C 1
ATOM 734 O O . ILE A 1 98 ? -41.129 39.360 29.369 1.00 59.09 98 ILE A O 1
#

Secondary structure (DSSP, 8-state):
-GGGTT-HHHHHHHHHHHHHHH-TTHHHHHHHHHHHHHHHHHHHHHT-------------S-------TTSSS-------------------------

pLDDT: mean 72.28, std 17.28, range [46.03, 95.75]

Mean predicted aligned error: 19.98 Å

Sequence (98 aa):
MFTNILQPSHLLIVLIVALVLLGPRRLPEAGRALGQGLKEFRNSISGEHHEERDAPPSVRGHQPDDPRLGESAAMATQAPELTTPSSATPAPTNHTSI

Foldseek 3Di:
DCPVCPPPVNVVVVVVVCCVVQNPVRVVVVVVVVVVVVVVVCCVVVVDPPDPPPPPPPPPDDDPPPPCPDPDPDDDDDDDDDDDDDDDDDDDDDDDDD